Protein AF-A0A804Q4D8-F1 (afdb_monomer_lite)

Structure (mmCIF, N/CA/C/O backbone):
data_AF-A0A804Q4D8-F1
#
_entry.id   AF-A0A804Q4D8-F1
#
loop_
_atom_site.group_PDB
_atom_site.id
_atom_site.type_symbol
_atom_site.label_atom_id
_atom_site.label_alt_id
_atom_site.label_comp_id
_atom_site.label_asym_id
_atom_site.label_entity_id
_atom_site.label_seq_id
_atom_site.pdbx_PDB_ins_code
_atom_site.Cartn_x
_atom_site.Cartn_y
_atom_site.Cartn_z
_atom_site.occupancy
_atom_site.B_iso_or_equiv
_atom_site.auth_seq_id
_atom_site.auth_comp_id
_atom_site.auth_asym_id
_atom_site.auth_atom_id
_atom_site.pdbx_PDB_model_num
ATOM 1 N N . LEU A 1 1 ? 4.114 8.009 7.738 1.00 54.00 1 LEU A N 1
ATOM 2 C CA . LEU A 1 1 ? 5.043 9.058 7.243 1.00 54.00 1 LEU A CA 1
ATOM 3 C C . LEU A 1 1 ? 5.299 8.793 5.758 1.00 54.00 1 LEU A C 1
ATOM 5 O O . LEU A 1 1 ? 5.423 7.631 5.408 1.00 54.00 1 LEU A O 1
ATOM 9 N N . ALA A 1 2 ? 5.374 9.812 4.893 1.00 62.94 2 ALA A N 1
ATOM 10 C CA . ALA A 1 2 ? 5.705 9.605 3.475 1.00 62.94 2 ALA A CA 1
ATOM 11 C C . ALA A 1 2 ? 7.221 9.439 3.299 1.00 62.94 2 ALA A C 1
ATOM 13 O O . ALA A 1 2 ? 7.982 10.270 3.800 1.00 62.94 2 ALA A O 1
ATOM 14 N N . TRP A 1 3 ? 7.666 8.359 2.657 1.00 67.88 3 TRP A N 1
ATOM 15 C CA . TRP A 1 3 ? 9.089 8.016 2.530 1.00 67.88 3 TRP A CA 1
ATOM 16 C C . TRP A 1 3 ? 9.525 8.042 1.067 1.00 67.88 3 TRP A C 1
ATOM 18 O O . TRP A 1 3 ? 8.727 7.761 0.174 1.00 67.88 3 TRP A O 1
ATOM 28 N N . VAL A 1 4 ? 10.794 8.381 0.838 1.00 73.25 4 VAL A N 1
ATOM 29 C CA . VAL A 1 4 ? 11.426 8.347 -0.484 1.00 73.25 4 VAL A CA 1
ATOM 30 C C . VAL A 1 4 ? 12.398 7.187 -0.513 1.00 73.25 4 VAL A C 1
ATOM 32 O O . VAL A 1 4 ? 13.336 7.159 0.285 1.00 73.25 4 VAL A O 1
ATOM 35 N N . ASN A 1 5 ? 12.206 6.264 -1.446 1.00 75.94 5 ASN A N 1
ATOM 36 C CA . ASN A 1 5 ? 13.220 5.267 -1.752 1.00 75.94 5 ASN A CA 1
ATOM 37 C C . ASN A 1 5 ? 14.047 5.751 -2.939 1.00 75.94 5 ASN A C 1
ATOM 39 O O . ASN A 1 5 ? 13.509 6.285 -3.907 1.00 75.94 5 ASN A O 1
ATOM 43 N N . LEU A 1 6 ? 15.362 5.574 -2.851 1.00 81.31 6 LEU A N 1
ATOM 44 C CA . LEU A 1 6 ? 16.305 5.818 -3.934 1.00 81.31 6 LEU A CA 1
ATOM 45 C C . LEU A 1 6 ? 17.023 4.501 -4.198 1.00 81.31 6 LEU A C 1
ATOM 47 O O . LEU A 1 6 ? 17.665 3.950 -3.305 1.00 81.31 6 LEU A O 1
ATOM 51 N N . HIS A 1 7 ? 16.918 4.000 -5.419 1.00 82.75 7 HIS A N 1
ATOM 52 C CA . HIS A 1 7 ? 17.634 2.818 -5.862 1.00 82.75 7 HIS A CA 1
ATOM 53 C C . HIS A 1 7 ? 18.504 3.190 -7.055 1.00 82.75 7 HIS A C 1
ATOM 55 O O . HIS A 1 7 ? 18.021 3.786 -8.014 1.00 82.75 7 HIS A O 1
ATOM 61 N N . HIS A 1 8 ? 19.790 2.869 -6.964 1.00 84.25 8 HIS A N 1
ATOM 62 C CA . HIS A 1 8 ? 20.787 3.192 -7.972 1.00 84.25 8 HIS A CA 1
ATOM 63 C C . HIS A 1 8 ? 21.365 1.897 -8.541 1.00 84.25 8 HIS A C 1
ATOM 65 O O . HIS A 1 8 ? 21.858 1.060 -7.784 1.00 84.25 8 HIS A O 1
ATOM 71 N N . ASP A 1 9 ? 21.296 1.756 -9.860 1.00 84.38 9 ASP A N 1
ATOM 72 C CA . ASP A 1 9 ? 21.849 0.638 -10.617 1.00 84.38 9 ASP A CA 1
ATOM 73 C C . ASP A 1 9 ? 22.587 1.171 -11.853 1.00 84.38 9 ASP A C 1
ATOM 75 O O . ASP A 1 9 ? 21.978 1.696 -12.791 1.00 84.38 9 ASP A O 1
ATOM 79 N N . ASN A 1 10 ? 23.917 1.048 -11.839 1.00 84.38 10 ASN A N 1
ATOM 80 C CA . ASN A 1 10 ? 24.837 1.630 -12.821 1.00 84.38 10 ASN A CA 1
ATOM 81 C C . ASN A 1 10 ? 24.563 3.123 -13.077 1.00 84.38 10 ASN A C 1
ATOM 83 O O . ASN A 1 10 ? 24.801 3.952 -12.211 1.00 84.38 10 ASN A O 1
ATOM 87 N N . ASP A 1 11 ? 24.057 3.466 -14.262 1.00 83.12 11 ASP A N 1
ATOM 88 C CA . ASP A 1 11 ? 23.771 4.844 -14.674 1.00 83.12 11 ASP A CA 1
ATOM 89 C C . ASP A 1 11 ? 22.288 5.224 -14.494 1.00 83.12 11 ASP A C 1
ATOM 91 O O . ASP A 1 11 ? 21.855 6.287 -14.943 1.00 83.12 11 ASP A O 1
ATOM 95 N N . GLN A 1 12 ? 21.477 4.357 -13.873 1.00 82.94 12 GLN A N 1
ATOM 96 C CA . GLN A 1 12 ? 20.051 4.584 -13.641 1.00 82.94 12 GLN A CA 1
ATOM 97 C C . GLN A 1 12 ? 19.738 4.727 -12.154 1.00 82.94 12 GLN A C 1
ATOM 99 O O . GLN A 1 12 ? 20.204 3.963 -11.313 1.00 82.94 12 GLN A O 1
ATOM 104 N N . THR A 1 13 ? 18.879 5.694 -11.843 1.00 84.00 13 THR A N 1
ATOM 105 C CA . THR A 1 13 ? 18.315 5.870 -10.505 1.00 84.00 13 THR A CA 1
ATOM 106 C C . THR A 1 13 ? 16.798 5.797 -10.599 1.00 84.00 13 THR A C 1
ATOM 108 O O . THR A 1 13 ? 16.179 6.604 -11.293 1.00 84.00 13 THR A O 1
ATOM 111 N N . SER A 1 14 ? 16.195 4.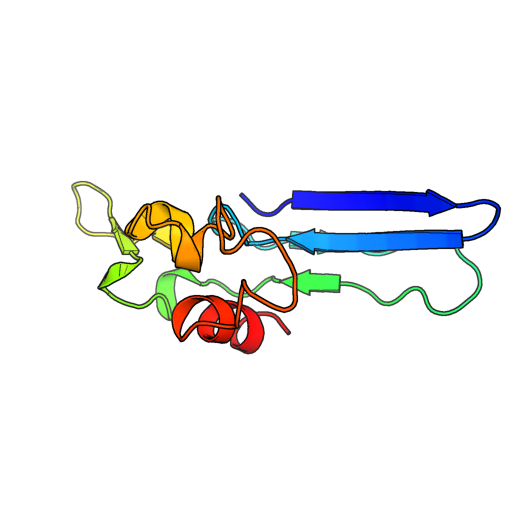850 -9.887 1.00 85.19 14 SER A N 1
ATOM 112 C CA . SER A 1 14 ? 14.751 4.778 -9.673 1.00 85.19 14 SER A CA 1
ATOM 113 C C . SER A 1 14 ? 14.400 5.315 -8.293 1.00 85.19 14 SER A C 1
ATOM 115 O O . SER A 1 14 ? 15.129 5.091 -7.326 1.00 85.19 14 SER A O 1
ATOM 117 N N . TYR A 1 15 ? 13.279 6.016 -8.201 1.00 84.88 15 TYR A N 1
ATOM 118 C CA . TYR A 1 15 ? 12.787 6.579 -6.955 1.00 84.88 15 TYR A CA 1
ATOM 119 C C . TYR A 1 15 ? 11.274 6.457 -6.881 1.00 84.88 15 TYR A C 1
ATOM 121 O O . TYR A 1 15 ? 10.586 6.511 -7.901 1.00 84.88 15 TYR A O 1
ATOM 129 N N . ASP A 1 16 ? 10.768 6.297 -5.665 1.00 79.94 16 ASP A N 1
ATOM 130 C CA . ASP A 1 16 ? 9.342 6.227 -5.378 1.00 79.94 16 ASP A CA 1
ATOM 131 C C . ASP A 1 16 ? 9.001 7.008 -4.111 1.00 79.94 16 ASP A C 1
ATOM 133 O O . ASP A 1 16 ? 9.841 7.211 -3.231 1.00 79.94 16 ASP A O 1
ATOM 137 N N . VAL A 1 17 ? 7.754 7.479 -4.058 1.00 75.50 17 VAL A N 1
ATOM 138 C CA . VAL A 1 17 ? 7.137 8.033 -2.855 1.00 75.50 17 VAL A CA 1
ATOM 139 C C . VAL A 1 17 ? 6.185 6.979 -2.315 1.00 75.50 17 VAL A C 1
ATOM 141 O O . VAL A 1 17 ? 5.194 6.644 -2.966 1.00 75.50 17 VAL A O 1
ATOM 144 N N . SER A 1 18 ? 6.472 6.476 -1.120 1.00 70.38 18 SER A N 1
ATOM 145 C CA . SER A 1 18 ? 5.625 5.502 -0.444 1.00 70.38 18 SER A CA 1
ATOM 146 C C . SER A 1 18 ? 4.812 6.165 0.663 1.00 70.38 18 SER A C 1
ATOM 148 O O . SER A 1 18 ? 5.342 6.893 1.503 1.00 70.38 18 SER A O 1
ATOM 150 N N . VAL A 1 19 ? 3.512 5.876 0.663 1.00 67.44 19 VAL A N 1
ATOM 151 C CA . VAL A 1 19 ? 2.553 6.224 1.728 1.00 67.44 19 VAL A CA 1
ATOM 152 C C . VAL A 1 19 ? 2.059 4.975 2.469 1.00 67.44 19 VAL A C 1
ATOM 154 O O . VAL A 1 19 ? 1.026 5.004 3.134 1.00 67.44 19 VAL A O 1
ATOM 157 N N . VAL A 1 20 ? 2.780 3.858 2.313 1.00 59.31 20 VAL A N 1
ATOM 158 C CA . VAL A 1 20 ? 2.387 2.528 2.807 1.00 59.31 20 VAL A CA 1
ATOM 159 C C . VAL A 1 20 ? 2.339 2.465 4.339 1.00 59.31 20 VAL A C 1
ATOM 161 O O . VAL A 1 20 ? 1.543 1.700 4.874 1.00 59.31 20 VAL A O 1
ATOM 164 N N . ASP A 1 21 ? 3.074 3.333 5.037 1.00 62.31 21 ASP A N 1
ATOM 165 C CA . ASP A 1 21 ? 3.188 3.338 6.503 1.00 62.31 21 ASP A CA 1
ATOM 166 C C . ASP A 1 21 ? 2.612 4.624 7.123 1.00 62.31 21 ASP A C 1
ATOM 168 O O . ASP A 1 21 ? 3.236 5.279 7.958 1.00 62.31 21 ASP A O 1
ATOM 172 N N . ASP A 1 22 ? 1.421 5.023 6.675 1.00 62.19 22 ASP A N 1
ATOM 173 C CA . ASP A 1 22 ? 0.636 6.188 7.114 1.00 62.19 22 ASP A CA 1
ATOM 174 C C . ASP A 1 22 ? 0.938 7.498 6.378 1.00 62.19 22 ASP A C 1
ATOM 176 O O . ASP A 1 22 ? 2.067 7.813 5.998 1.00 62.19 22 ASP A O 1
ATOM 180 N N . PHE A 1 23 ? -0.084 8.342 6.251 1.00 64.19 23 PHE A N 1
ATOM 181 C CA . PHE A 1 23 ? 0.048 9.666 5.655 1.00 64.19 23 PHE A CA 1
ATOM 182 C C . PHE A 1 23 ? -0.393 10.758 6.627 1.00 64.19 23 PHE A C 1
ATOM 184 O O . PHE A 1 23 ? -1.529 10.765 7.110 1.00 64.19 23 PHE A O 1
ATOM 191 N N . ASN A 1 24 ? 0.517 11.695 6.887 1.00 66.31 24 ASN A N 1
ATOM 192 C CA . ASN A 1 24 ? 0.272 12.884 7.702 1.00 66.31 24 ASN A CA 1
ATOM 193 C C . ASN A 1 24 ? 0.681 14.193 7.004 1.00 66.31 24 ASN A C 1
ATOM 195 O O . ASN A 1 24 ? 0.123 15.236 7.324 1.00 66.31 24 ASN A O 1
ATOM 199 N N . VAL A 1 25 ? 1.641 14.157 6.072 1.00 69.50 25 VAL A N 1
ATOM 200 C CA . VAL A 1 25 ? 2.197 15.344 5.407 1.00 69.50 25 VAL A CA 1
ATOM 201 C C . VAL A 1 25 ? 2.381 15.059 3.921 1.00 69.50 25 VAL A C 1
ATOM 203 O O . VAL A 1 25 ? 2.873 13.993 3.549 1.00 69.50 25 VAL A O 1
ATOM 206 N N . GLY A 1 26 ? 2.004 16.030 3.088 1.00 76.25 26 GLY A N 1
ATOM 207 C CA . GLY A 1 26 ? 2.230 15.975 1.651 1.00 76.25 26 GLY A CA 1
ATOM 208 C C . GLY A 1 26 ? 3.712 15.994 1.293 1.00 76.25 26 GLY A C 1
ATOM 209 O O . GLY A 1 26 ? 4.474 16.783 1.848 1.00 76.25 26 GLY A O 1
ATOM 210 N N . LEU A 1 27 ? 4.115 15.134 0.361 1.00 80.06 27 LEU A N 1
ATOM 211 C CA . LEU A 1 27 ? 5.504 14.990 -0.067 1.00 80.06 27 LEU A CA 1
ATOM 212 C C . LEU A 1 27 ? 5.604 15.053 -1.589 1.00 80.06 27 LEU A C 1
ATOM 214 O O . LEU A 1 27 ? 4.813 14.428 -2.295 1.00 80.06 27 LEU A O 1
ATOM 218 N N . SER A 1 28 ? 6.617 15.762 -2.084 1.00 85.12 28 SER A N 1
ATOM 219 C CA . SER A 1 28 ? 7.008 15.747 -3.491 1.00 85.12 28 SER A CA 1
ATOM 220 C C . SER A 1 28 ? 8.502 15.501 -3.639 1.00 85.12 28 SER A C 1
ATOM 222 O O . SER A 1 28 ? 9.303 16.136 -2.952 1.00 85.12 28 SER A O 1
ATOM 224 N N . VAL A 1 29 ? 8.871 14.645 -4.582 1.00 84.38 29 VAL A N 1
ATOM 225 C CA . VAL A 1 29 ? 10.242 14.400 -5.015 1.00 84.38 29 VAL A CA 1
ATOM 226 C C . VAL A 1 29 ? 10.395 14.992 -6.405 1.00 84.38 29 VAL A C 1
ATOM 228 O O . VAL A 1 29 ? 9.765 14.537 -7.359 1.00 84.38 29 VAL A O 1
ATOM 231 N N . THR A 1 30 ? 11.226 16.027 -6.500 1.00 86.75 30 THR A N 1
ATOM 232 C CA . THR A 1 30 ? 11.595 16.667 -7.765 1.00 86.75 30 THR A CA 1
ATOM 233 C C . THR A 1 30 ? 13.043 16.307 -8.066 1.00 86.75 30 THR A C 1
ATOM 235 O O . THR A 1 30 ? 13.937 16.773 -7.358 1.00 86.75 30 THR A O 1
ATOM 238 N N . PRO A 1 31 ? 13.306 15.462 -9.071 1.00 83.94 31 PRO A N 1
ATOM 239 C CA . PRO A 1 31 ? 14.665 15.201 -9.510 1.00 83.94 31 PRO A CA 1
ATOM 240 C C . PRO A 1 31 ? 15.273 16.474 -10.097 1.00 83.94 31 PRO A C 1
ATOM 242 O O . PRO A 1 31 ? 14.671 17.124 -10.952 1.00 83.94 31 PRO A O 1
ATOM 245 N N . HIS A 1 32 ? 16.484 16.802 -9.665 1.00 85.25 32 HIS A N 1
ATOM 246 C CA . HIS A 1 32 ? 17.306 17.835 -10.282 1.00 85.25 32 HIS A CA 1
ATOM 247 C C . HIS A 1 32 ? 18.478 17.156 -10.995 1.00 85.25 32 HIS A C 1
ATOM 249 O O . HIS A 1 32 ? 19.040 16.202 -10.465 1.00 85.25 32 HIS A O 1
ATOM 255 N N . GLU A 1 33 ? 18.848 17.655 -12.178 1.00 78.75 33 GLU A N 1
ATOM 256 C CA . GLU A 1 33 ? 20.088 17.262 -12.873 1.00 78.75 33 GLU A CA 1
ATOM 257 C C . GLU A 1 33 ? 20.175 15.773 -13.302 1.00 78.75 33 GLU A C 1
ATOM 259 O O . GLU A 1 33 ? 21.216 15.132 -13.175 1.00 78.75 33 GLU A O 1
ATOM 264 N N . GLY A 1 34 ? 19.099 15.213 -13.869 1.00 76.50 34 GLY A N 1
ATOM 265 C CA . GLY A 1 34 ? 19.075 13.865 -14.461 1.00 76.50 34 GLY A CA 1
ATOM 266 C C . GLY A 1 34 ? 18.843 13.876 -15.977 1.00 76.50 34 GLY A C 1
ATOM 267 O O . GLY A 1 34 ? 18.242 14.803 -16.520 1.00 76.50 34 GLY A O 1
ATOM 268 N N . ARG A 1 35 ? 19.299 12.833 -16.681 1.00 78.75 35 ARG A N 1
ATOM 269 C CA . ARG A 1 35 ? 18.958 12.591 -18.094 1.00 78.75 35 ARG A CA 1
ATOM 270 C C . ARG A 1 35 ? 17.965 11.436 -18.203 1.00 78.75 35 ARG A C 1
ATOM 272 O O . ARG A 1 35 ? 18.149 10.405 -17.568 1.00 78.75 35 ARG A O 1
ATOM 279 N N . GLY A 1 36 ? 16.959 11.591 -19.062 1.00 85.81 36 GLY A N 1
ATOM 280 C CA . GLY A 1 36 ? 15.919 10.585 -19.292 1.00 85.81 36 GLY A CA 1
ATOM 281 C C . GLY A 1 36 ? 14.573 10.980 -18.686 1.00 85.81 36 GLY A C 1
ATOM 282 O O . GLY A 1 36 ? 14.260 12.165 -18.575 1.00 85.81 36 GLY A O 1
ATOM 283 N N . ASN A 1 37 ? 13.755 9.985 -18.337 1.00 85.44 37 ASN A N 1
ATOM 284 C CA . ASN A 1 37 ? 12.443 10.215 -17.740 1.00 85.44 37 ASN A CA 1
ATOM 285 C C . ASN A 1 37 ? 12.567 10.380 -16.221 1.00 85.44 37 ASN A C 1
ATOM 287 O O . ASN A 1 37 ? 12.571 9.399 -15.479 1.00 85.44 37 ASN A O 1
ATOM 291 N N . CYS A 1 38 ? 12.660 11.628 -15.773 1.00 86.88 38 CYS A N 1
ATOM 292 C CA . CYS A 1 38 ? 12.754 11.985 -14.361 1.00 86.88 38 CYS A CA 1
ATOM 293 C C . CYS A 1 38 ? 11.503 12.777 -13.923 1.00 86.88 38 CYS A C 1
ATOM 295 O O . CYS A 1 38 ? 11.600 13.988 -13.716 1.00 86.88 38 CYS A O 1
ATOM 297 N N . PRO A 1 39 ? 10.312 12.145 -13.850 1.00 87.81 39 PRO A N 1
ATOM 298 C CA . PRO A 1 39 ? 9.082 12.841 -13.488 1.00 87.81 39 PRO A CA 1
ATOM 299 C C . PRO A 1 39 ? 9.087 13.317 -12.032 1.00 87.81 39 PRO A C 1
ATOM 301 O O . PRO A 1 39 ? 9.604 12.663 -11.133 1.00 87.81 39 PRO A O 1
ATOM 304 N N . VAL A 1 40 ? 8.418 14.435 -11.767 1.00 87.19 40 VAL A N 1
ATOM 305 C CA . VAL A 1 40 ? 8.102 14.812 -10.386 1.00 87.19 40 VAL A CA 1
ATOM 306 C C . VAL A 1 40 ? 7.095 13.809 -9.826 1.00 87.19 40 VAL A C 1
ATOM 308 O O . VAL A 1 40 ? 6.033 13.609 -10.417 1.00 87.19 40 VAL A O 1
ATOM 311 N N . LEU A 1 41 ? 7.407 13.204 -8.681 1.00 86.81 41 LEU A N 1
ATOM 312 C CA . LEU A 1 41 ? 6.461 12.381 -7.925 1.00 86.81 41 LEU A CA 1
ATOM 313 C C . LEU A 1 41 ? 5.907 13.212 -6.779 1.00 86.81 41 LEU A C 1
ATOM 315 O O . LEU A 1 41 ? 6.678 13.779 -6.011 1.00 86.81 41 LEU A O 1
ATOM 319 N N . ALA A 1 42 ? 4.587 13.299 -6.645 1.00 83.06 42 ALA A N 1
ATOM 320 C CA . ALA A 1 42 ? 3.972 14.098 -5.597 1.00 83.06 42 ALA A CA 1
ATOM 321 C C . ALA A 1 42 ? 2.699 13.448 -5.056 1.00 83.06 42 ALA A C 1
ATOM 323 O O . ALA A 1 42 ? 1.791 13.103 -5.803 1.00 83.06 42 ALA A O 1
ATOM 324 N N . CYS A 1 43 ? 2.613 13.372 -3.733 1.00 83.12 43 CYS A N 1
ATOM 325 C CA . CYS A 1 43 ? 1.397 13.083 -2.991 1.00 83.12 43 CYS A CA 1
ATOM 326 C C . CYS A 1 43 ? 1.177 14.232 -2.008 1.00 83.12 43 CYS A C 1
ATOM 328 O O . CYS A 1 43 ? 1.586 14.165 -0.854 1.00 83.12 43 CYS A O 1
ATOM 330 N N . CYS A 1 44 ? 0.590 15.331 -2.490 1.00 79.94 44 CYS A N 1
ATOM 331 C CA . CYS A 1 44 ? 0.399 16.560 -1.706 1.00 79.94 44 CYS A CA 1
ATOM 332 C C . CYS A 1 44 ? -1.032 16.731 -1.171 1.00 79.94 44 CYS A C 1
ATOM 334 O O . CYS A 1 44 ? -1.353 17.766 -0.589 1.00 79.94 44 CYS A O 1
ATOM 336 N N . LYS A 1 45 ? -1.912 15.749 -1.394 1.00 80.88 45 LYS A N 1
ATOM 337 C CA . LYS A 1 45 ? -3.325 15.837 -1.017 1.00 80.88 45 LYS A CA 1
ATOM 338 C C . LYS A 1 45 ? -3.491 15.653 0.490 1.00 80.88 45 LYS A C 1
ATOM 340 O O . LYS A 1 45 ? -2.871 14.772 1.075 1.00 80.88 45 LYS A O 1
ATOM 345 N N . ASN A 1 46 ? -4.352 16.449 1.121 1.00 81.62 46 ASN A N 1
ATOM 346 C CA . ASN A 1 46 ? -4.691 16.254 2.526 1.00 81.62 46 ASN A CA 1
ATOM 347 C C . ASN A 1 46 ? -5.593 15.019 2.688 1.00 81.62 46 ASN A C 1
ATOM 349 O O . ASN A 1 46 ? -6.816 15.113 2.589 1.00 81.62 46 ASN A O 1
ATOM 353 N N . LEU A 1 47 ? -4.996 13.854 2.957 1.00 83.56 47 LEU A N 1
ATOM 354 C CA . LEU A 1 47 ? -5.761 12.612 3.093 1.00 83.56 47 LEU A CA 1
ATOM 355 C C . LEU A 1 47 ? -6.659 12.581 4.335 1.00 83.56 47 LEU A C 1
ATOM 357 O O . LEU A 1 47 ? -7.523 11.717 4.408 1.00 83.56 47 LEU A O 1
ATOM 361 N N . THR A 1 48 ? -6.522 13.509 5.293 1.00 82.94 48 THR A N 1
ATOM 362 C CA . THR A 1 48 ? -7.413 13.549 6.472 1.00 82.94 48 THR A CA 1
ATOM 363 C C . THR A 1 48 ? -8.870 13.853 6.106 1.00 82.94 48 THR A C 1
ATOM 365 O O . THR A 1 48 ? -9.772 13.426 6.823 1.00 82.94 48 THR A O 1
ATOM 368 N N . GLU A 1 49 ? -9.113 14.514 4.970 1.00 85.81 49 GLU A N 1
ATOM 369 C CA . GLU A 1 49 ? -10.455 14.879 4.493 1.00 85.81 49 GLU A CA 1
ATOM 370 C C . GLU A 1 49 ? -11.180 13.723 3.795 1.00 85.81 49 GLU A C 1
ATOM 372 O O . GLU A 1 49 ? -12.403 13.619 3.872 1.00 85.81 49 GLU A O 1
ATOM 377 N N . THR A 1 50 ? -10.436 12.842 3.124 1.00 90.31 50 THR A N 1
ATOM 378 C CA . THR A 1 50 ? -10.985 11.718 2.349 1.00 90.31 50 THR A CA 1
ATOM 379 C C . THR A 1 50 ? -10.753 10.360 3.013 1.00 90.31 50 THR A C 1
ATOM 381 O O . THR A 1 50 ? -11.229 9.346 2.503 1.00 90.31 50 THR A O 1
ATOM 384 N N . CYS A 1 51 ? -10.060 10.323 4.157 1.00 91.00 51 CYS A N 1
ATOM 385 C CA . CYS A 1 51 ? -9.703 9.091 4.852 1.00 91.00 51 CYS A CA 1
ATOM 386 C C . CYS A 1 51 ? -10.945 8.261 5.231 1.00 91.00 51 CYS A C 1
ATOM 388 O O . CYS A 1 51 ? -11.802 8.766 5.968 1.00 91.00 51 CYS A O 1
ATOM 390 N N . PRO A 1 52 ? -11.037 6.983 4.812 1.00 94.00 52 PRO A N 1
ATOM 391 C CA . PRO A 1 52 ? -12.085 6.069 5.255 1.00 94.00 52 PRO A CA 1
ATOM 392 C C . PRO A 1 52 ? -12.143 5.974 6.779 1.00 94.00 52 PRO A C 1
ATOM 394 O O . PRO A 1 52 ? -11.104 5.962 7.438 1.00 94.00 52 PRO A O 1
ATOM 397 N N . GLY A 1 53 ? -13.349 5.882 7.344 1.00 94.38 53 GLY A N 1
ATOM 398 C CA . GLY A 1 53 ? -13.561 5.911 8.795 1.00 94.38 53 GLY A CA 1
ATOM 399 C C . GLY A 1 53 ? -12.734 4.870 9.552 1.00 94.38 53 GLY A C 1
ATOM 400 O O . GLY A 1 53 ? -12.166 5.180 10.596 1.00 94.38 53 GLY A O 1
ATOM 401 N N . GLU A 1 54 ? -12.595 3.669 8.988 1.00 94.38 54 GLU A N 1
ATOM 402 C CA . GLU A 1 54 ? -11.804 2.579 9.566 1.00 94.38 54 GLU A CA 1
ATOM 403 C C . GLU A 1 54 ? -10.281 2.821 9.576 1.00 94.38 54 GLU A C 1
ATOM 405 O O . GLU A 1 54 ? -9.558 2.125 10.283 1.00 94.38 54 GLU A O 1
ATOM 410 N N . LEU A 1 55 ? -9.790 3.801 8.813 1.00 93.19 55 LEU A N 1
ATOM 411 C CA . LEU A 1 55 ? -8.371 4.152 8.712 1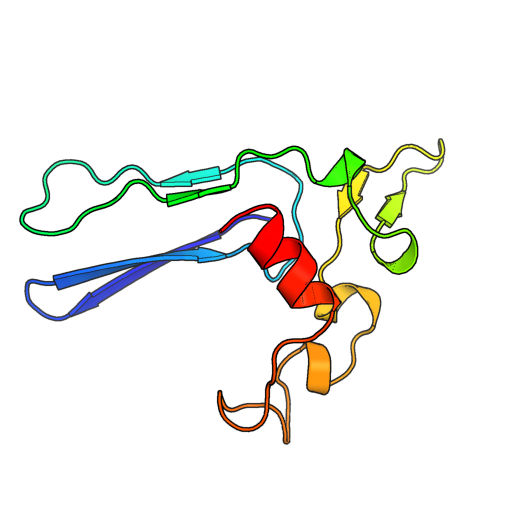.00 93.19 55 LEU A CA 1
ATOM 412 C C . LEU A 1 55 ? -8.018 5.431 9.486 1.00 93.19 55 LEU A C 1
ATOM 414 O O . LEU A 1 55 ? -6.848 5.791 9.595 1.00 93.19 55 LEU A O 1
ATOM 418 N N . GLN A 1 56 ? -9.002 6.151 10.024 1.00 92.81 56 GLN A N 1
ATOM 419 C CA . GLN A 1 56 ? -8.760 7.441 10.663 1.00 92.81 56 GLN A CA 1
ATOM 420 C C . GLN A 1 56 ? -8.046 7.279 12.006 1.00 92.81 56 GLN A C 1
ATOM 422 O O . GLN A 1 56 ? -8.572 6.685 12.948 1.00 92.81 56 GLN A O 1
ATOM 427 N N . LEU A 1 57 ? -6.878 7.906 12.138 1.00 89.81 57 LEU A N 1
ATOM 428 C CA . LEU A 1 57 ? -6.275 8.162 13.440 1.00 89.81 57 LEU A CA 1
ATOM 429 C C . LEU A 1 57 ? -6.850 9.471 13.987 1.00 89.81 57 LEU A C 1
ATOM 431 O O . LEU A 1 57 ? -6.629 10.526 13.397 1.00 89.81 57 LEU A O 1
ATOM 435 N N . ARG A 1 58 ? -7.583 9.422 15.103 1.00 91.31 58 ARG A N 1
ATOM 436 C CA . ARG A 1 58 ? -8.216 10.604 15.713 1.00 91.31 58 ARG A CA 1
ATOM 437 C C . ARG A 1 58 ? -7.500 11.057 16.979 1.00 91.31 58 ARG A C 1
ATOM 439 O O . ARG A 1 58 ? -6.981 10.241 17.737 1.00 91.31 58 ARG A O 1
ATOM 446 N N . SER A 1 59 ? -7.506 12.365 17.215 1.00 90.88 59 SER A N 1
ATOM 447 C CA . SER A 1 59 ? -7.111 12.954 18.493 1.00 90.88 59 SER A CA 1
ATO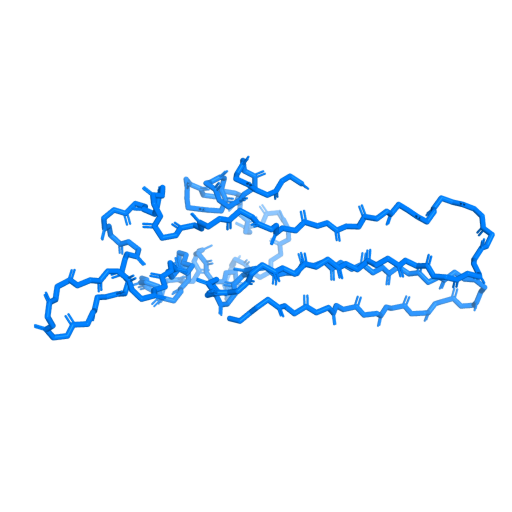M 448 C C . SER A 1 59 ? -8.181 12.710 19.558 1.00 90.88 59 SER A C 1
ATOM 450 O O . SER A 1 59 ? -9.326 12.377 19.249 1.00 90.88 59 SER A O 1
ATOM 452 N N . SER A 1 60 ? -7.837 12.963 20.821 1.00 92.75 60 SER A N 1
ATOM 453 C CA . SER A 1 60 ? -8.806 12.973 21.927 1.00 92.75 60 SER A CA 1
ATOM 454 C C . SER A 1 60 ? -9.932 13.998 21.739 1.00 92.75 60 SER A C 1
ATOM 456 O O . SER A 1 60 ? -11.023 13.802 22.262 1.00 92.75 60 SER A O 1
ATOM 458 N N . ALA A 1 61 ? -9.693 15.061 20.964 1.00 93.25 61 ALA A N 1
ATOM 459 C CA . ALA A 1 61 ? -10.691 16.069 20.604 1.00 93.25 61 ALA A CA 1
ATOM 460 C C . ALA A 1 61 ? -11.559 15.670 19.391 1.00 93.25 61 ALA A C 1
ATOM 462 O O . ALA A 1 61 ? -12.442 16.423 18.992 1.00 93.25 61 ALA A O 1
ATOM 463 N N . GLY A 1 62 ? -11.311 14.505 18.782 1.00 91.50 62 GLY A N 1
ATOM 464 C CA . GLY A 1 62 ? -12.084 13.971 17.660 1.00 91.50 62 GLY A CA 1
ATOM 465 C C . GLY A 1 62 ? -11.576 14.365 16.270 1.00 91.50 62 GLY A C 1
ATOM 466 O O . GLY A 1 62 ? -12.042 13.786 15.287 1.00 91.50 62 GLY A O 1
ATOM 467 N N . SER A 1 63 ? -10.610 15.279 16.159 1.00 90.62 63 SER A N 1
ATOM 468 C CA . SER A 1 63 ? -10.000 15.659 14.876 1.00 90.62 63 SER A CA 1
ATOM 469 C C . SER A 1 63 ? -9.208 14.500 14.271 1.00 90.62 63 SER A C 1
ATOM 471 O O . SER A 1 63 ? -8.513 13.784 14.989 1.00 90.62 63 SER A O 1
ATOM 473 N N . ILE A 1 64 ? -9.279 14.328 12.950 1.00 89.81 64 ILE A N 1
ATOM 474 C CA . ILE A 1 64 ? -8.484 13.327 12.227 1.00 89.81 64 ILE A CA 1
ATOM 475 C C . ILE A 1 64 ? -7.051 13.858 12.108 1.00 89.81 64 ILE A C 1
ATOM 477 O O . ILE A 1 64 ? -6.826 14.918 11.535 1.00 89.81 64 ILE A O 1
ATOM 481 N N . LEU A 1 65 ? -6.096 13.134 12.687 1.00 87.25 65 LEU A N 1
ATOM 482 C CA . LEU A 1 65 ? -4.674 13.481 12.720 1.00 87.25 65 LEU A CA 1
ATOM 483 C C . LEU A 1 65 ? -3.902 12.893 11.537 1.00 87.25 65 LEU A C 1
ATOM 485 O O . LEU A 1 65 ? -2.955 13.505 11.055 1.00 87.25 65 LEU A O 1
ATOM 489 N N . ALA A 1 66 ? -4.276 11.688 11.109 1.00 87.00 66 ALA A N 1
ATOM 490 C CA . ALA A 1 66 ? -3.622 10.969 10.023 1.00 87.00 66 ALA A CA 1
ATOM 491 C C . ALA A 1 66 ? -4.570 9.926 9.421 1.00 87.00 66 ALA A C 1
ATOM 493 O O . ALA A 1 66 ? -5.578 9.556 10.034 1.00 87.00 66 ALA A O 1
ATOM 494 N N . CYS A 1 67 ? -4.212 9.432 8.236 1.00 89.81 67 CYS A N 1
ATOM 495 C CA . CYS A 1 67 ? -4.860 8.276 7.629 1.00 89.81 67 CYS A CA 1
ATOM 496 C C . CYS A 1 67 ? -3.917 7.075 7.679 1.00 89.81 67 CYS A C 1
ATOM 498 O O . CYS A 1 67 ? -2.828 7.123 7.096 1.00 89.81 67 CYS A O 1
ATOM 500 N N . LYS A 1 68 ? -4.330 6.029 8.399 1.00 90.31 68 LYS A N 1
ATOM 501 C CA . LYS A 1 68 ? -3.574 4.787 8.528 1.00 90.31 68 LYS A CA 1
ATOM 502 C C . LYS A 1 68 ? -3.597 3.994 7.236 1.00 90.31 68 LYS A C 1
ATOM 504 O O . LYS A 1 68 ? -4.592 4.018 6.511 1.00 90.31 68 LYS A O 1
ATOM 509 N N . SER A 1 69 ? -2.545 3.233 6.973 1.00 89.94 69 SER A N 1
ATOM 510 C CA . SER A 1 69 ? -2.614 2.223 5.919 1.00 89.94 69 SER A CA 1
ATOM 511 C C . SER A 1 69 ? -3.505 1.044 6.319 1.00 89.94 69 SER A C 1
ATOM 513 O O . SER A 1 69 ? -3.819 0.839 7.494 1.00 89.94 69 SER A O 1
ATOM 515 N N . GLY A 1 70 ? -3.912 0.232 5.337 1.00 91.19 70 GLY A N 1
ATOM 516 C CA . GLY A 1 70 ? -4.632 -1.013 5.621 1.00 91.19 70 GLY A CA 1
ATOM 517 C C . GLY A 1 70 ? -3.813 -1.965 6.502 1.00 91.19 70 GLY A C 1
ATOM 518 O O . GLY A 1 70 ? -4.364 -2.601 7.397 1.00 91.19 70 GLY A O 1
ATOM 519 N N . CYS A 1 71 ? -2.493 -2.023 6.303 1.00 92.56 71 CYS A N 1
ATOM 520 C CA . CYS A 1 71 ? -1.622 -2.816 7.163 1.00 92.56 71 CYS A CA 1
ATOM 521 C C . CYS A 1 71 ? -1.651 -2.301 8.607 1.00 92.56 71 CYS A C 1
ATOM 523 O O . CYS A 1 71 ? -1.932 -3.077 9.518 1.00 92.56 71 CYS A O 1
ATOM 525 N N . GLU A 1 72 ? -1.455 -0.998 8.831 1.00 90.75 72 GLU A N 1
ATOM 526 C CA . GLU A 1 72 ? -1.379 -0.463 10.196 1.00 90.75 72 GLU A CA 1
ATOM 527 C C . GLU A 1 72 ? -2.736 -0.475 10.918 1.00 90.75 72 GLU A C 1
ATOM 529 O O . GLU A 1 72 ? -2.803 -0.648 12.139 1.00 90.75 72 GLU A O 1
ATOM 534 N N . ALA A 1 73 ? -3.838 -0.334 10.178 1.00 93.00 73 ALA A N 1
ATOM 535 C CA . ALA A 1 73 ? -5.182 -0.383 10.744 1.00 93.00 73 ALA A CA 1
ATOM 536 C C . ALA A 1 73 ? -5.598 -1.796 11.189 1.00 93.00 73 ALA A C 1
ATOM 538 O O . ALA A 1 73 ? -6.220 -1.935 12.242 1.00 93.00 73 ALA A O 1
ATOM 539 N N . PHE A 1 74 ? -5.263 -2.835 10.414 1.00 94.50 74 PHE A N 1
ATOM 540 C CA . PHE A 1 74 ? -5.798 -4.188 10.630 1.00 94.50 74 PHE A CA 1
ATOM 541 C C . PHE A 1 74 ? -4.762 -5.225 11.058 1.00 94.50 74 PHE A C 1
ATOM 543 O O . PHE A 1 74 ? -5.139 -6.236 11.645 1.00 94.50 74 PHE A O 1
ATOM 550 N N . ARG A 1 75 ? -3.475 -4.992 10.781 1.00 93.50 75 ARG A N 1
ATOM 551 C CA . ARG A 1 75 ? -2.352 -5.885 11.110 1.00 93.50 75 ARG A CA 1
ATOM 552 C C . ARG A 1 75 ? -2.551 -7.327 10.634 1.00 93.50 75 ARG A C 1
ATOM 554 O O . ARG A 1 75 ? -2.199 -8.272 11.334 1.00 93.50 75 ARG A O 1
ATOM 561 N N . ILE A 1 76 ? -3.127 -7.489 9.442 1.00 94.69 76 ILE A N 1
ATOM 562 C CA . ILE A 1 76 ? -3.314 -8.794 8.797 1.00 94.69 76 ILE A CA 1
ATOM 563 C C . ILE A 1 76 ? -2.308 -8.992 7.667 1.00 94.69 76 ILE A C 1
ATOM 565 O O . ILE A 1 76 ? -2.010 -8.059 6.920 1.00 94.69 76 ILE A O 1
ATOM 569 N N . ASP A 1 77 ? -1.833 -10.229 7.514 1.00 95.38 77 ASP A N 1
ATOM 570 C CA . ASP A 1 77 ? -0.762 -10.572 6.572 1.00 95.38 77 ASP A CA 1
ATOM 571 C C . ASP A 1 77 ? -1.067 -10.175 5.125 1.00 95.38 77 ASP A C 1
ATOM 573 O O . ASP A 1 77 ? -0.167 -9.738 4.416 1.00 95.38 77 ASP A O 1
ATOM 577 N N . GLU A 1 78 ? -2.328 -10.276 4.697 1.00 94.19 78 GLU A N 1
ATOM 578 C CA . GLU A 1 78 ? -2.752 -9.906 3.342 1.00 94.19 78 GLU A CA 1
ATOM 579 C C . GLU A 1 78 ? -2.578 -8.409 3.061 1.00 94.19 78 GLU A C 1
ATOM 581 O O . GLU A 1 78 ? -2.132 -8.035 1.980 1.00 94.19 78 GLU A O 1
ATOM 586 N N . LEU A 1 79 ? -2.876 -7.545 4.037 1.00 93.25 79 LEU A N 1
ATOM 587 C CA . LEU A 1 79 ? -2.727 -6.093 3.884 1.00 93.25 79 LEU A CA 1
ATOM 588 C C . LEU A 1 79 ? -1.296 -5.618 4.137 1.00 93.25 79 LEU A C 1
ATOM 590 O O . LEU A 1 79 ? -0.918 -4.564 3.635 1.00 93.25 79 LEU A O 1
ATOM 594 N N . CYS A 1 80 ? -0.521 -6.383 4.904 1.00 92.94 80 CYS A N 1
ATOM 595 C CA . CYS A 1 80 ? 0.886 -6.1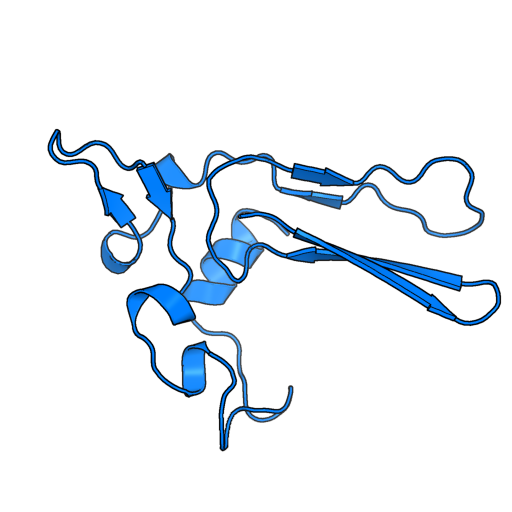11 5.190 1.00 92.94 80 CYS A CA 1
ATOM 596 C C . CYS A 1 80 ? 1.856 -6.796 4.216 1.00 92.94 80 CYS A C 1
ATOM 598 O O . CYS A 1 80 ? 3.064 -6.650 4.365 1.00 92.94 80 CYS A O 1
ATOM 600 N N . CYS A 1 81 ? 1.355 -7.564 3.244 1.00 94.31 81 CYS A N 1
ATOM 601 C CA . CYS A 1 81 ? 2.171 -8.399 2.360 1.00 94.31 81 CYS A CA 1
ATOM 602 C C . CYS A 1 81 ? 3.164 -9.307 3.118 1.00 94.31 81 CYS A C 1
ATOM 604 O O . CYS A 1 81 ? 4.321 -9.455 2.725 1.00 94.31 81 CYS A O 1
ATOM 606 N N . HIS A 1 82 ? 2.738 -9.915 4.225 1.00 93.62 82 HIS A N 1
ATOM 607 C CA . HIS A 1 82 ? 3.576 -10.800 5.038 1.00 93.62 82 HIS A CA 1
ATOM 608 C C . HIS A 1 82 ? 3.282 -12.282 4.776 1.00 93.62 82 HIS A C 1
ATOM 610 O O . HIS A 1 82 ? 2.253 -12.652 4.209 1.00 93.62 82 HIS A O 1
ATOM 616 N N . ASN A 1 83 ? 4.194 -13.154 5.216 1.00 95.50 83 ASN A N 1
ATOM 617 C CA . ASN A 1 83 ? 4.051 -14.611 5.149 1.00 95.50 83 ASN A CA 1
ATOM 618 C C . ASN A 1 83 ? 3.703 -15.096 3.731 1.00 95.50 83 ASN A C 1
ATOM 620 O O . ASN A 1 83 ? 4.458 -14.863 2.791 1.00 95.50 83 ASN A O 1
ATOM 624 N N . MET A 1 84 ? 2.556 -15.754 3.554 1.00 96.56 84 MET A N 1
ATOM 625 C CA . MET A 1 84 ? 2.108 -16.250 2.247 1.00 96.56 84 MET A CA 1
ATOM 626 C C . MET A 1 84 ? 1.796 -15.131 1.234 1.00 96.56 84 MET A C 1
ATOM 628 O O . MET A 1 84 ? 1.748 -15.387 0.031 1.00 96.56 84 MET A O 1
ATOM 632 N N . TYR A 1 85 ? 1.634 -13.891 1.698 1.00 95.38 85 TYR A N 1
ATOM 633 C CA . TYR A 1 85 ? 1.383 -12.701 0.886 1.00 95.38 85 TYR A CA 1
ATOM 634 C C . TYR A 1 85 ? 2.665 -11.910 0.570 1.00 95.38 85 TYR A C 1
ATOM 636 O O . TYR A 1 85 ? 2.585 -10.771 0.142 1.00 95.38 85 TYR A O 1
ATOM 644 N N . ASN A 1 86 ? 3.859 -12.485 0.731 1.00 92.88 86 ASN A N 1
ATOM 645 C CA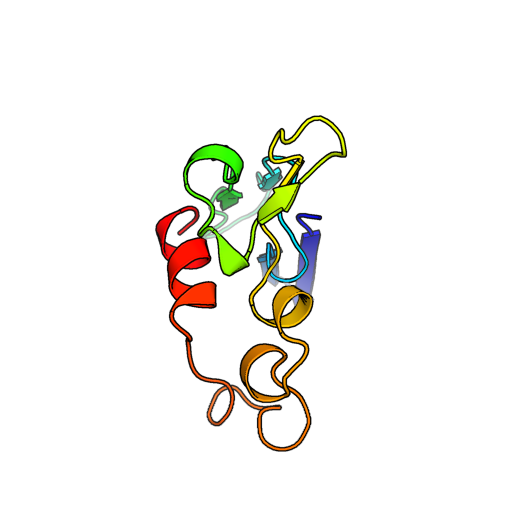 . ASN A 1 86 ? 5.141 -11.780 0.558 1.00 92.88 86 ASN A CA 1
ATOM 646 C C . ASN A 1 86 ? 5.635 -11.612 -0.895 1.00 92.88 86 ASN A C 1
ATOM 648 O O . ASN A 1 86 ? 6.824 -11.392 -1.124 1.00 92.88 86 ASN A O 1
ATOM 652 N N . SER A 1 87 ? 4.759 -11.739 -1.893 1.00 91.38 87 SER A N 1
ATOM 653 C CA . SER A 1 87 ? 5.133 -11.598 -3.305 1.00 91.38 87 SER A CA 1
ATOM 654 C C . SER A 1 87 ? 4.121 -10.747 -4.069 1.00 91.38 87 SER A C 1
ATOM 656 O O . SER A 1 87 ? 2.942 -10.781 -3.725 1.00 91.38 87 SER A O 1
ATOM 658 N N . PRO A 1 88 ? 4.497 -10.082 -5.177 1.00 89.75 88 PRO A N 1
ATOM 659 C CA . PRO A 1 88 ? 3.543 -9.332 -6.003 1.00 89.75 88 PRO A CA 1
ATOM 660 C C . PRO A 1 88 ? 2.391 -10.179 -6.571 1.00 89.75 88 PRO A C 1
ATOM 662 O O . PRO A 1 88 ? 1.367 -9.648 -6.987 1.00 89.75 88 PRO A O 1
ATOM 665 N N . ARG A 1 89 ? 2.550 -11.511 -6.630 1.00 93.62 89 ARG A N 1
ATOM 666 C CA . ARG A 1 89 ? 1.488 -12.429 -7.078 1.00 93.62 89 ARG A CA 1
ATOM 667 C C . ARG A 1 89 ? 0.481 -12.743 -5.975 1.00 93.62 89 ARG A C 1
ATOM 669 O O . ARG A 1 89 ? -0.669 -13.062 -6.287 1.00 93.62 89 ARG A O 1
ATOM 676 N N . THR A 1 90 ? 0.922 -12.706 -4.719 1.00 95.06 90 THR A N 1
ATOM 677 C CA . THR A 1 90 ? 0.118 -13.074 -3.553 1.00 95.06 90 THR A CA 1
ATOM 678 C C . THR A 1 90 ? -0.394 -11.846 -2.802 1.00 95.06 90 THR A C 1
ATOM 680 O O . THR A 1 90 ? -1.567 -11.843 -2.451 1.00 95.06 90 THR A O 1
ATOM 683 N N . CYS A 1 91 ? 0.389 -10.771 -2.660 1.00 94.94 91 CYS A N 1
ATOM 684 C CA . CYS A 1 91 ? -0.103 -9.475 -2.190 1.00 94.94 91 CYS A CA 1
ATOM 685 C C . CYS A 1 91 ? -0.842 -8.739 -3.307 1.00 94.94 91 CYS A C 1
ATOM 687 O O . CYS A 1 91 ? -0.228 -8.164 -4.209 1.00 94.94 91 CYS A O 1
ATOM 689 N N . ARG A 1 92 ? -2.172 -8.780 -3.270 1.00 93.62 92 ARG A N 1
ATOM 690 C CA . ARG A 1 92 ? -3.019 -8.089 -4.246 1.00 93.62 92 ARG A CA 1
ATOM 691 C C . ARG A 1 92 ? -3.457 -6.731 -3.719 1.00 93.62 92 ARG A C 1
ATOM 693 O O . ARG A 1 92 ? -3.495 -6.497 -2.514 1.00 93.62 92 ARG A O 1
ATOM 700 N N . ALA A 1 93 ? -3.821 -5.845 -4.643 1.00 92.88 93 ALA A N 1
ATOM 701 C CA . ALA A 1 93 ? -4.435 -4.577 -4.285 1.00 92.88 93 ALA A CA 1
ATOM 702 C C . ALA A 1 93 ? -5.713 -4.825 -3.465 1.00 92.88 93 ALA A C 1
ATOM 704 O O . ALA A 1 93 ? -6.563 -5.634 -3.835 1.00 92.88 93 ALA A O 1
ATOM 705 N N . SER A 1 94 ? -5.829 -4.119 -2.346 1.00 93.44 94 SER A N 1
ATOM 706 C CA . SER A 1 94 ? -7.027 -4.062 -1.516 1.00 93.44 94 SER A CA 1
ATOM 707 C C . SER A 1 94 ? -7.769 -2.746 -1.743 1.00 93.44 94 SER A C 1
ATOM 709 O O . SER A 1 94 ? -7.186 -1.763 -2.211 1.00 93.44 94 SER A O 1
ATOM 711 N N . LYS A 1 95 ? -9.028 -2.666 -1.288 1.00 95.06 95 LYS A N 1
ATOM 712 C CA . LYS A 1 95 ? -9.788 -1.402 -1.285 1.00 95.06 95 LYS A CA 1
ATOM 713 C C . LYS A 1 95 ? -9.052 -0.259 -0.564 1.00 95.06 95 LYS A C 1
ATOM 715 O O . LYS A 1 95 ? -9.260 0.908 -0.886 1.00 95.06 95 LYS A O 1
ATOM 720 N N . TYR A 1 96 ? -8.189 -0.590 0.403 1.00 92.31 96 TYR A N 1
ATOM 721 C CA . TYR A 1 96 ? -7.398 0.376 1.163 1.00 92.31 96 TYR A CA 1
ATOM 722 C C . TYR A 1 96 ? -6.204 0.886 0.357 1.00 92.31 96 TYR A C 1
ATOM 724 O O . TYR A 1 96 ? -6.014 2.093 0.257 1.00 92.31 96 TYR A O 1
ATOM 732 N N . SER A 1 97 ? -5.429 0.001 -0.278 1.00 90.62 97 SER A N 1
ATOM 733 C CA . SER A 1 97 ? -4.322 0.434 -1.144 1.00 90.62 97 SER A CA 1
ATOM 734 C C . SER A 1 97 ? -4.824 1.198 -2.373 1.00 90.62 97 SER A C 1
ATOM 736 O O . SER A 1 97 ? -4.203 2.172 -2.790 1.00 90.62 97 SER A O 1
ATOM 738 N N . GLU A 1 98 ? -5.976 0.809 -2.928 1.00 92.81 98 GLU A N 1
ATOM 739 C CA . GLU A 1 98 ? -6.610 1.518 -4.048 1.00 92.81 98 GLU A CA 1
ATOM 740 C C . GLU A 1 98 ? -7.081 2.924 -3.668 1.00 92.81 98 GLU A C 1
ATOM 742 O O . GLU A 1 98 ? -7.021 3.832 -4.497 1.00 92.81 98 GLU A O 1
ATOM 747 N N . PHE A 1 99 ? -7.517 3.131 -2.420 1.00 91.56 99 PHE A N 1
ATOM 748 C CA . PHE A 1 99 ? -7.804 4.468 -1.908 1.00 91.56 99 PHE A CA 1
ATOM 749 C C . PHE A 1 99 ? -6.561 5.361 -2.005 1.00 91.56 99 PHE A C 1
ATOM 751 O O . PHE A 1 99 ? -6.621 6.394 -2.666 1.00 91.56 99 PHE A O 1
ATOM 758 N N . PHE A 1 100 ? -5.422 4.933 -1.451 1.00 88.56 100 PHE A N 1
ATOM 759 C CA . PHE A 1 100 ? -4.184 5.717 -1.525 1.00 88.56 100 PHE A CA 1
ATOM 760 C C . PHE A 1 100 ? -3.727 5.937 -2.970 1.00 88.56 100 PHE A C 1
ATOM 762 O O . PHE A 1 100 ? -3.375 7.057 -3.326 1.00 88.56 100 PHE A O 1
ATOM 769 N N . LYS A 1 101 ? -3.814 4.909 -3.825 1.00 87.69 101 LYS A N 1
ATOM 770 C CA . LYS A 1 101 ? -3.439 5.018 -5.243 1.00 87.69 101 LYS A CA 1
ATOM 771 C C . LYS A 1 101 ? -4.320 5.996 -6.025 1.00 87.69 101 LYS A C 1
ATOM 773 O O . LYS A 1 101 ? -3.852 6.618 -6.968 1.00 87.69 101 LYS A O 1
ATOM 778 N N . ARG A 1 102 ? -5.595 6.140 -5.659 1.00 90.00 102 ARG A N 1
ATOM 779 C CA . ARG A 1 102 ? -6.501 7.115 -6.282 1.00 90.00 102 ARG A CA 1
ATOM 780 C C . ARG A 1 102 ? -6.244 8.533 -5.785 1.00 90.00 102 ARG A C 1
ATOM 782 O O . ARG A 1 102 ? -6.318 9.475 -6.568 1.00 90.00 102 ARG A O 1
ATOM 789 N N . GLU A 1 103 ? -6.002 8.692 -4.489 1.00 87.81 103 GLU A N 1
ATOM 790 C CA . GLU A 1 103 ? -5.760 10.010 -3.903 1.00 87.81 103 GLU A CA 1
ATOM 791 C C . GLU A 1 103 ? -4.378 10.566 -4.281 1.00 87.81 103 GLU A C 1
ATOM 793 O O . GLU A 1 103 ? -4.231 11.783 -4.404 1.00 87.81 103 GLU A O 1
ATOM 798 N N . CYS A 1 104 ? -3.407 9.675 -4.506 1.00 85.88 104 CYS A N 1
ATOM 799 C CA . CYS A 1 104 ? -2.039 9.962 -4.925 1.00 85.88 104 CYS A CA 1
ATOM 800 C C . CYS A 1 104 ? -1.570 8.946 -5.992 1.00 85.88 104 CYS A C 1
ATOM 802 O O . CYS A 1 104 ? -1.005 7.905 -5.636 1.00 85.88 104 CYS A O 1
ATOM 804 N N . PRO A 1 105 ? -1.841 9.220 -7.283 1.00 82.56 105 PRO A N 1
ATOM 805 C CA . PRO A 1 105 ? -1.500 8.330 -8.392 1.00 82.56 105 PRO A CA 1
ATOM 806 C C . PRO A 1 105 ? -0.001 8.202 -8.664 1.00 82.56 105 PRO A C 1
ATOM 808 O O . PRO A 1 105 ? 0.721 9.216 -8.570 1.00 82.56 105 PRO A O 1
#

Radius of gyration: 15.61 Å; chains: 1; bounding box: 38×34×41 Å

Foldseek 3Di:
DWDKDWDDDPLDIDIDIDCQAWDQAKDWDQDDDHPDDGDIFILHDHCQVVADPLQFDADPVGRGRIGGAPCVSPVDCLSVCDDQSVDPVNNDDDPRNVSSVVSGD

pLDDT: mean 85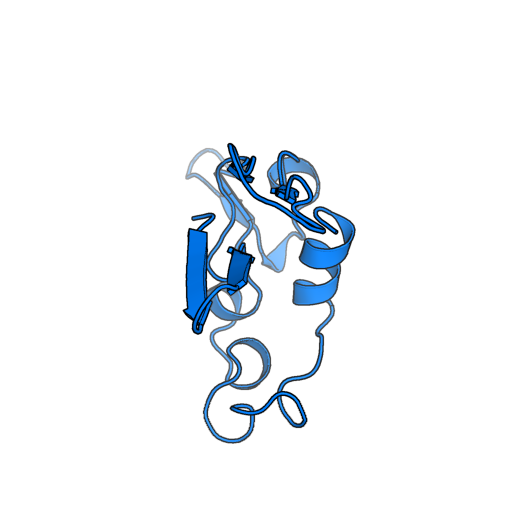.65, std 9.13, range [54.0, 96.56]

InterPro domains:
  IPR001938 Thaumatin family [PF00314] (4-105)
  IPR001938 Thaumatin family [PIRSF002703] (4-105)
  IPR001938 Thaumatin family [PS51367] (1-105)
  IPR001938 Thaumatin family [PTHR31048] (6-105)
  IPR001938 Thaumatin family [SM00205] (2-105)
  IPR037176 Osmotin/thaumatin-like superfamily [G3DSA:2.60.110.10] (1-105)
  IPR037176 Osmotin/thaumatin-like superfamily [SSF49870] (4-105)

Sequence (105 aa):
LAWVNLHHDNDQTSYDVSVVDDFNVGLSVTPHEGRGNCPVLACCKNLTETCPGELQLRSSAGSILACKSGCEAFRIDELCCHNMYNSPRTCRASKYSEFFKRECP

Organism: Zea mays (NCBI:txid4577)

Secondary structure (DSSP, 8-state):
--EEEEEEETTEEEEEEE-TT-B-S-EEE---S-SS--PPEEE-S-HHHH--GGGEEE-TTS-EEEE--HHHHH--HHHHT-GGG-STTTSPPPHHHHHHHHH--